Protein AF-S6D6X1-F1 (afdb_monomer)

pLDDT: mean 93.17, std 7.38, range [60.62, 98.38]

Solvent-accessible surface area (backbone atoms only — not comparable to full-atom values): 4750 Å² total; per-residue (Å²): 114,68,70,65,50,44,58,53,50,52,36,48,52,53,50,49,54,49,62,73,63,72,54,59,68,70,59,43,50,53,49,46,71,54,42,37,58,32,45,44,47,21,52,61,40,29,47,66,14,74,76,44,91,48,68,68,54,27,51,52,22,46,56,58,17,44,52,38,46,53,52,47,51,55,55,51,54,56,50,50,55,59,47,58,76,69,56,131

Structure (mmCIF, N/CA/C/O backbone):
data_AF-S6D6X1-F1
#
_entry.id   AF-S6D6X1-F1
#
loop_
_atom_site.group_PDB
_atom_site.id
_atom_site.type_symbol
_atom_site.label_atom_id
_atom_site.label_alt_id
_atom_site.label_comp_id
_atom_site.label_asym_id
_atom_site.label_entity_id
_atom_site.label_seq_id
_atom_site.pdbx_PDB_ins_code
_atom_site.Cartn_x
_atom_site.Cartn_y
_atom_site.Cartn_z
_atom_site.occupancy
_atom_site.B_iso_or_equiv
_atom_site.auth_seq_id
_atom_site.auth_comp_id
_atom_site.auth_asym_id
_atom_site.auth_atom_id
_atom_site.pdbx_PDB_model_num
ATOM 1 N N . TYR A 1 1 ? 10.074 -14.024 -9.211 1.00 76.06 1 TYR A N 1
ATOM 2 C CA . TYR A 1 1 ? 9.930 -14.622 -7.866 1.00 76.06 1 TYR A CA 1
ATOM 3 C C . TYR A 1 1 ? 9.728 -13.579 -6.764 1.00 76.06 1 TYR A C 1
ATOM 5 O O . TYR A 1 1 ? 8.735 -13.676 -6.065 1.00 76.06 1 TYR A O 1
ATOM 13 N N . ARG A 1 2 ? 10.557 -12.532 -6.653 1.00 91.44 2 ARG A N 1
ATOM 14 C CA . ARG A 1 2 ? 10.440 -11.491 -5.605 1.00 91.44 2 ARG A CA 1
ATOM 15 C C . ARG A 1 2 ? 9.104 -10.720 -5.551 1.00 91.44 2 ARG A C 1
ATOM 17 O O . ARG A 1 2 ? 8.524 -10.605 -4.485 1.00 91.44 2 ARG A O 1
ATOM 24 N N . 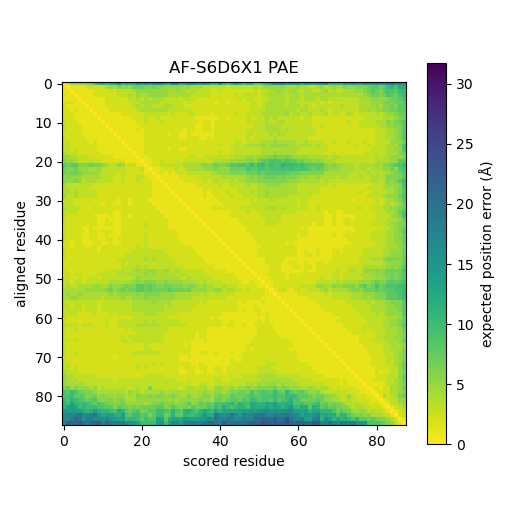TYR A 1 3 ? 8.571 -10.255 -6.684 1.00 93.44 3 TYR A N 1
ATOM 25 C CA . TYR A 1 3 ? 7.287 -9.525 -6.704 1.00 93.44 3 TYR A CA 1
ATOM 26 C C . TYR A 1 3 ? 6.079 -10.385 -6.306 1.00 93.44 3 TYR A C 1
ATOM 28 O O . TYR A 1 3 ? 5.102 -9.867 -5.777 1.00 93.44 3 TYR A O 1
ATOM 36 N N . VAL A 1 4 ? 6.151 -11.699 -6.543 1.00 91.56 4 VAL A N 1
ATOM 37 C CA . VAL A 1 4 ? 5.103 -12.644 -6.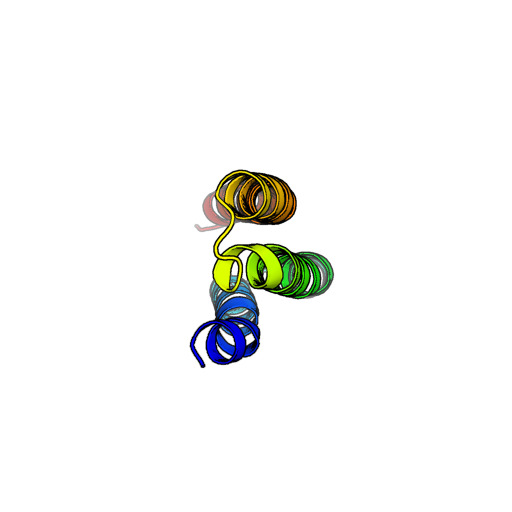127 1.00 91.56 4 VAL A CA 1
ATOM 38 C C . VAL A 1 4 ? 5.112 -12.800 -4.610 1.00 91.56 4 VAL A C 1
ATOM 40 O O . VAL A 1 4 ? 4.051 -12.782 -3.996 1.00 91.56 4 VAL A O 1
ATOM 43 N N . ASP A 1 5 ? 6.301 -12.887 -4.009 1.00 95.81 5 ASP A N 1
ATOM 44 C CA . ASP A 1 5 ? 6.451 -12.876 -2.553 1.00 95.81 5 ASP A CA 1
ATOM 45 C C . ASP A 1 5 ? 5.910 -11.571 -1.948 1.00 95.81 5 ASP A C 1
ATOM 47 O O . ASP A 1 5 ? 5.069 -11.608 -1.054 1.00 95.81 5 ASP A O 1
ATOM 51 N N . TRP A 1 6 ? 6.284 -10.418 -2.510 1.00 95.56 6 TRP A N 1
ATOM 52 C CA . TRP A 1 6 ? 5.813 -9.111 -2.038 1.00 95.56 6 TRP A CA 1
ATOM 53 C C . TRP A 1 6 ? 4.301 -8.924 -2.121 1.00 95.56 6 TRP A C 1
ATOM 55 O O . TRP A 1 6 ? 3.722 -8.262 -1.260 1.00 95.56 6 TRP A O 1
ATOM 65 N N . LEU A 1 7 ? 3.644 -9.522 -3.117 1.00 93.81 7 LEU A N 1
ATOM 66 C CA . LEU A 1 7 ? 2.188 -9.472 -3.233 1.00 93.81 7 LEU A CA 1
ATOM 67 C C . LEU A 1 7 ? 1.486 -10.159 -2.049 1.00 93.81 7 LEU A C 1
ATOM 69 O O . LEU A 1 7 ? 0.344 -9.825 -1.750 1.00 93.81 7 LEU A O 1
ATOM 73 N N . LEU A 1 8 ? 2.158 -11.090 -1.368 1.00 94.31 8 LEU A N 1
ATOM 74 C CA . LEU A 1 8 ? 1.645 -11.779 -0.185 1.00 94.31 8 LEU A CA 1
ATOM 75 C C . LEU A 1 8 ? 2.141 -11.125 1.109 1.00 94.31 8 LEU A C 1
ATOM 77 O O . LEU A 1 8 ? 1.347 -10.854 2.010 1.00 94.31 8 LEU A O 1
ATOM 81 N N . THR A 1 9 ? 3.443 -10.847 1.202 1.00 97.25 9 THR A N 1
ATOM 82 C CA . THR A 1 9 ? 4.078 -10.382 2.440 1.00 97.25 9 THR A CA 1
ATOM 83 C C . THR A 1 9 ? 3.746 -8.927 2.756 1.00 97.25 9 THR A C 1
ATOM 85 O O . THR A 1 9 ? 3.452 -8.619 3.906 1.00 97.25 9 THR A O 1
ATOM 88 N N . VAL A 1 10 ? 3.691 -8.025 1.769 1.00 97.12 10 VAL A N 1
ATOM 89 C CA . VAL A 1 10 ? 3.417 -6.599 2.031 1.00 97.12 10 VAL A CA 1
ATOM 90 C C . VAL A 1 10 ? 1.994 -6.367 2.564 1.00 97.12 10 VAL A C 1
ATOM 92 O O . VAL A 1 10 ? 1.856 -5.676 3.576 1.00 97.12 10 VAL A O 1
ATOM 95 N N . PRO A 1 11 ? 0.919 -6.933 1.975 1.00 95.56 11 PRO A N 1
ATOM 96 C CA . PRO A 1 11 ? -0.407 -6.848 2.582 1.00 95.56 11 PRO A CA 1
ATOM 97 C C . PRO A 1 11 ? -0.471 -7.456 3.983 1.00 95.56 11 PRO A C 1
ATOM 99 O O . PRO A 1 11 ? -1.120 -6.884 4.857 1.00 95.56 11 PRO A O 1
ATOM 102 N N . LEU A 1 12 ? 0.214 -8.582 4.205 1.00 97.06 12 LEU A N 1
ATOM 103 C CA . LEU A 1 12 ? 0.237 -9.246 5.505 1.00 97.06 12 LEU A CA 1
ATOM 104 C C . LEU A 1 12 ? 0.899 -8.368 6.573 1.00 97.06 12 LEU A C 1
ATOM 106 O O . LEU A 1 12 ? 0.320 -8.193 7.639 1.00 97.06 12 LEU A O 1
ATOM 110 N N . LEU A 1 13 ? 2.035 -7.739 6.257 1.00 96.81 13 LEU A N 1
ATOM 111 C CA . LEU A 1 13 ? 2.713 -6.796 7.150 1.00 96.81 13 LEU A CA 1
ATOM 112 C C . LEU A 1 13 ? 1.821 -5.598 7.505 1.00 96.81 13 LEU A C 1
ATOM 114 O O . LEU A 1 13 ? 1.801 -5.158 8.650 1.00 96.81 13 LEU A O 1
ATOM 118 N N . LEU A 1 14 ? 1.043 -5.074 6.551 1.00 95.69 14 LEU A N 1
ATOM 119 C CA . LEU A 1 14 ? 0.099 -3.984 6.830 1.00 95.69 14 LEU A CA 1
ATOM 120 C C . LEU A 1 14 ? -1.016 -4.426 7.783 1.00 95.69 14 LEU A C 1
ATOM 122 O O . LEU A 1 14 ? -1.364 -3.688 8.703 1.00 95.69 14 LEU A O 1
ATOM 126 N N . VAL A 1 15 ? -1.564 -5.626 7.581 1.00 95.50 15 VAL A N 1
ATOM 127 C CA . VAL A 1 15 ? -2.563 -6.208 8.488 1.00 95.50 15 VAL A CA 1
ATOM 128 C C . VAL A 1 15 ? -1.966 -6.433 9.879 1.00 95.50 15 VAL A C 1
ATOM 130 O O . VAL A 1 15 ? -2.617 -6.112 10.871 1.00 95.50 15 VAL A O 1
ATOM 133 N N . GLU A 1 16 ? -0.732 -6.930 9.956 1.00 95.62 16 GLU A N 1
ATOM 134 C CA . GLU A 1 16 ? -0.008 -7.160 11.207 1.00 95.62 16 GLU A CA 1
ATOM 135 C C . GLU A 1 16 ? 0.203 -5.858 11.987 1.00 95.62 16 GLU A C 1
ATOM 137 O O . GLU A 1 16 ? -0.169 -5.779 13.157 1.00 95.62 16 GLU A O 1
ATOM 142 N N . VAL A 1 17 ? 0.698 -4.803 11.334 1.00 92.50 17 VAL A N 1
ATOM 143 C CA . VAL A 1 17 ? 0.869 -3.485 11.964 1.00 92.50 17 VAL A CA 1
ATOM 144 C C . VAL A 1 17 ? -0.462 -2.971 12.516 1.00 92.50 17 VAL A C 1
ATOM 146 O O . VAL A 1 17 ? -0.529 -2.552 13.667 1.00 92.50 17 VAL A O 1
ATOM 149 N N . ILE A 1 18 ? -1.549 -3.052 11.742 1.00 92.56 18 ILE A N 1
ATOM 150 C CA . ILE A 1 18 ? -2.879 -2.612 12.197 1.00 92.56 18 ILE A CA 1
ATOM 151 C C . ILE A 1 18 ? -3.361 -3.439 13.399 1.00 92.56 18 ILE A C 1
ATOM 153 O O . ILE A 1 18 ? -3.982 -2.885 14.307 1.00 92.56 18 ILE A O 1
ATOM 157 N N . ALA A 1 19 ? -3.077 -4.743 13.422 1.00 91.81 19 ALA A N 1
ATOM 158 C CA . ALA A 1 19 ? -3.435 -5.616 14.535 1.00 91.81 19 ALA A CA 1
ATOM 159 C C . ALA A 1 19 ? -2.683 -5.248 15.827 1.00 91.81 19 ALA A C 1
ATOM 161 O O . ALA A 1 19 ? -3.281 -5.266 16.902 1.00 91.81 19 ALA A O 1
ATOM 162 N N . VAL A 1 20 ? -1.408 -4.856 15.725 1.00 91.69 20 VAL A N 1
ATOM 163 C CA . VAL A 1 20 ? -0.580 -4.440 16.873 1.00 91.69 20 VAL A CA 1
ATOM 164 C C . VAL A 1 20 ? -1.016 -3.087 17.449 1.00 91.69 20 VAL A C 1
ATOM 166 O O . VAL A 1 20 ? -0.906 -2.875 18.653 1.00 91.69 20 VAL A O 1
ATOM 169 N N . LEU A 1 21 ? -1.574 -2.186 16.634 1.00 87.31 21 LEU A N 1
ATOM 170 C CA . LEU A 1 21 ? -2.013 -0.852 17.077 1.00 87.31 21 LEU A CA 1
ATOM 171 C C . LEU A 1 21 ? -3.278 -0.845 17.957 1.00 87.31 21 LEU A C 1
ATOM 173 O O . LEU A 1 21 ? -3.718 0.231 18.360 1.00 87.31 21 LEU A O 1
ATOM 177 N N . ALA A 1 22 ? -3.871 -2.010 18.249 1.00 85.44 22 ALA A N 1
ATOM 178 C CA . ALA A 1 22 ? -5.022 -2.174 19.148 1.00 85.44 22 ALA A CA 1
ATOM 179 C C . ALA A 1 22 ? -6.185 -1.187 18.879 1.00 85.44 22 ALA A C 1
ATOM 181 O O . ALA A 1 22 ? -6.867 -0.723 19.795 1.00 85.44 22 ALA A O 1
ATOM 182 N N . LEU A 1 23 ? -6.413 -0.849 17.606 1.00 87.12 23 LEU A N 1
ATOM 183 C CA . LEU A 1 23 ? -7.422 0.129 17.201 1.00 87.12 23 LEU A CA 1
ATOM 184 C C . LEU A 1 23 ? -8.845 -0.424 17.368 1.00 87.12 23 LEU A C 1
ATOM 186 O O . LEU A 1 23 ? -9.088 -1.634 17.339 1.00 87.12 23 LEU A O 1
ATOM 190 N N . ALA A 1 24 ? -9.821 0.484 17.474 1.00 90.88 24 ALA A N 1
ATOM 191 C CA . ALA A 1 24 ? -11.230 0.113 17.427 1.00 90.88 24 ALA A CA 1
ATOM 192 C C . ALA A 1 24 ? -11.535 -0.662 16.134 1.00 90.88 24 ALA A C 1
ATOM 194 O O . ALA A 1 24 ? -11.093 -0.277 15.050 1.00 90.88 24 ALA A O 1
ATOM 195 N N . LYS A 1 25 ? -12.337 -1.727 16.242 1.00 90.19 25 LYS A N 1
ATOM 196 C CA . LYS A 1 25 ? -12.607 -2.680 15.151 1.00 90.19 25 LYS A CA 1
ATOM 197 C C . LYS A 1 25 ? -12.997 -2.015 13.825 1.00 90.19 25 LYS A C 1
ATOM 199 O O . LYS A 1 25 ? -12.513 -2.427 12.773 1.00 90.19 25 LYS A O 1
ATOM 204 N N . GLU A 1 26 ? -13.834 -0.980 13.873 1.00 92.31 26 GLU A N 1
ATOM 205 C CA . GLU A 1 26 ? -14.273 -0.248 12.677 1.00 92.31 26 GLU A CA 1
ATOM 206 C C . GLU A 1 26 ? -13.134 0.539 12.012 1.00 92.31 26 GLU A C 1
ATOM 208 O O . GLU A 1 26 ? -13.044 0.587 10.784 1.00 92.31 26 GLU A O 1
ATOM 213 N N . VAL A 1 27 ? -12.213 1.092 12.809 1.00 91.44 27 VAL A N 1
ATOM 214 C CA . VAL A 1 27 ? -11.017 1.783 12.308 1.00 91.44 27 VAL A CA 1
ATOM 215 C C . VAL A 1 27 ? -10.071 0.771 11.667 1.00 91.44 27 VAL A C 1
ATOM 217 O O . VAL A 1 27 ? -9.685 0.959 10.516 1.00 91.44 27 VAL A O 1
ATOM 220 N N . SER A 1 28 ? -9.775 -0.344 12.346 1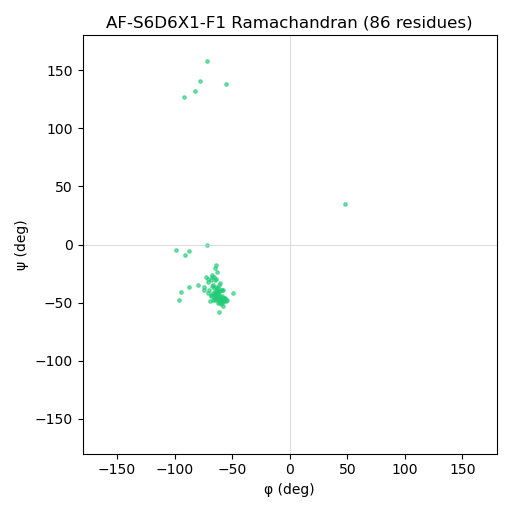.00 93.56 28 SER A N 1
ATOM 221 C CA . SER A 1 28 ? -8.932 -1.415 11.795 1.00 93.56 28 SER A CA 1
ATOM 222 C C . SER A 1 28 ? -9.479 -1.938 10.471 1.00 93.56 28 SER A C 1
ATOM 224 O O . SER A 1 28 ? -8.742 -2.057 9.494 1.00 93.56 28 SER A O 1
ATOM 226 N N . LYS A 1 29 ? -10.792 -2.197 10.405 1.00 95.31 29 LYS A N 1
ATOM 227 C CA . LYS A 1 29 ? -11.457 -2.657 9.182 1.00 95.31 29 LYS A CA 1
ATOM 228 C C . LYS A 1 29 ? -11.316 -1.634 8.055 1.00 95.31 29 LYS A C 1
ATOM 230 O O . LYS A 1 29 ? -10.925 -2.009 6.952 1.00 95.31 29 LYS A O 1
ATOM 235 N N . SER A 1 30 ? -11.581 -0.357 8.334 1.00 94.88 30 SER A N 1
ATOM 236 C CA . SER A 1 30 ? -11.415 0.731 7.363 1.00 94.88 30 SER A CA 1
ATOM 237 C C . SER A 1 30 ? -9.984 0.787 6.819 1.00 94.88 30 SER A C 1
ATOM 239 O O . SER A 1 30 ? -9.783 0.801 5.603 1.00 94.88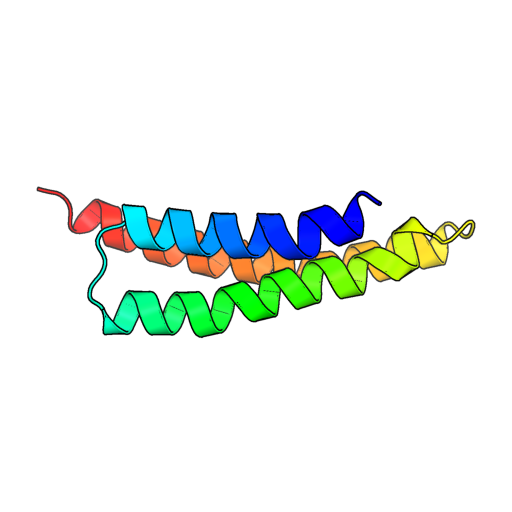 30 SER A O 1
ATOM 241 N N . LEU A 1 31 ? -8.976 0.712 7.692 1.00 95.56 31 LEU A N 1
ATOM 242 C CA . LEU A 1 31 ? -7.572 0.739 7.282 1.00 95.56 31 LEU A CA 1
ATOM 243 C C . LEU A 1 31 ? -7.186 -0.467 6.436 1.00 95.56 31 LEU A C 1
ATOM 245 O O . LEU A 1 31 ? -6.620 -0.277 5.364 1.00 95.56 31 LEU A O 1
ATOM 249 N N . ILE A 1 32 ? -7.553 -1.684 6.842 1.00 96.38 32 ILE A N 1
ATOM 250 C CA . ILE A 1 32 ? -7.271 -2.898 6.064 1.00 96.38 32 ILE A CA 1
ATOM 251 C C . ILE A 1 32 ? -7.894 -2.790 4.667 1.00 96.38 32 ILE A C 1
ATOM 253 O O . ILE A 1 32 ? -7.204 -3.004 3.671 1.00 96.38 32 ILE A O 1
ATOM 257 N N . THR A 1 33 ? -9.165 -2.378 4.568 1.00 96.56 33 THR A N 1
ATOM 258 C CA . THR A 1 33 ? -9.858 -2.247 3.271 1.00 96.56 33 THR A CA 1
ATOM 259 C C . THR A 1 33 ? -9.271 -1.175 2.353 1.00 96.56 33 THR A C 1
ATOM 261 O O . THR A 1 33 ? -9.479 -1.234 1.146 1.00 96.56 33 THR A O 1
ATOM 264 N N . ARG A 1 34 ? -8.519 -0.212 2.896 1.00 96.19 34 ARG A N 1
ATOM 265 C CA . ARG A 1 34 ? -7.848 0.842 2.124 1.00 96.19 34 ARG A CA 1
ATOM 266 C C . ARG A 1 34 ? -6.406 0.482 1.777 1.00 96.19 34 ARG A C 1
ATOM 268 O O . ARG A 1 34 ? -5.962 0.769 0.670 1.00 96.19 34 ARG A O 1
ATOM 275 N N . LEU A 1 35 ? -5.676 -0.108 2.720 1.00 97.38 35 LEU A N 1
ATOM 276 C CA . LEU A 1 35 ? -4.231 -0.308 2.637 1.00 97.38 35 LEU A CA 1
ATOM 277 C C . LEU A 1 35 ? -3.848 -1.606 1.924 1.00 97.38 35 LEU A C 1
ATOM 279 O O . LEU A 1 35 ? -2.889 -1.597 1.159 1.00 97.38 35 LEU A O 1
ATOM 283 N N . VAL A 1 36 ? -4.612 -2.690 2.100 1.00 97.12 36 VAL A N 1
ATOM 284 C CA . VAL A 1 36 ? -4.341 -3.969 1.415 1.00 97.12 36 VAL A CA 1
ATOM 285 C C . VAL A 1 36 ? -4.507 -3.853 -0.107 1.00 97.12 36 VAL A C 1
ATOM 287 O O . VAL A 1 36 ? -3.598 -4.254 -0.833 1.00 97.12 36 VAL A O 1
ATOM 290 N N . PRO A 1 37 ? -5.594 -3.262 -0.645 1.00 97.69 37 PRO A N 1
ATOM 291 C CA . PRO A 1 37 ? -5.693 -3.061 -2.089 1.00 97.69 37 PRO A CA 1
ATOM 292 C C . PRO A 1 37 ? -4.654 -2.067 -2.614 1.00 97.69 37 PRO A C 1
ATOM 294 O O . PRO A 1 37 ? -4.132 -2.254 -3.710 1.00 97.69 37 PRO A O 1
ATOM 297 N N . ALA A 1 38 ? -4.320 -1.029 -1.836 1.00 97.94 38 ALA A N 1
ATOM 298 C CA . ALA A 1 38 ? -3.297 -0.063 -2.223 1.00 97.94 38 ALA A CA 1
ATOM 299 C C . ALA A 1 38 ? -1.910 -0.712 -2.339 1.00 97.94 38 ALA A C 1
ATOM 301 O O . ALA A 1 38 ? -1.190 -0.427 -3.295 1.00 97.94 38 ALA A O 1
ATOM 302 N N . SER A 1 39 ? -1.539 -1.612 -1.422 1.00 97.69 39 SER A N 1
ATOM 303 C CA . SER A 1 39 ? -0.256 -2.314 -1.508 1.00 97.69 39 SER A CA 1
ATOM 304 C C . SER A 1 39 ? -0.229 -3.317 -2.654 1.00 97.69 39 SER A C 1
ATOM 306 O O . SER A 1 39 ? 0.756 -3.366 -3.386 1.00 97.69 39 SER A O 1
ATOM 308 N N . ALA A 1 40 ? -1.325 -4.041 -2.895 1.00 97.19 40 ALA A N 1
ATOM 309 C CA . ALA A 1 40 ? -1.444 -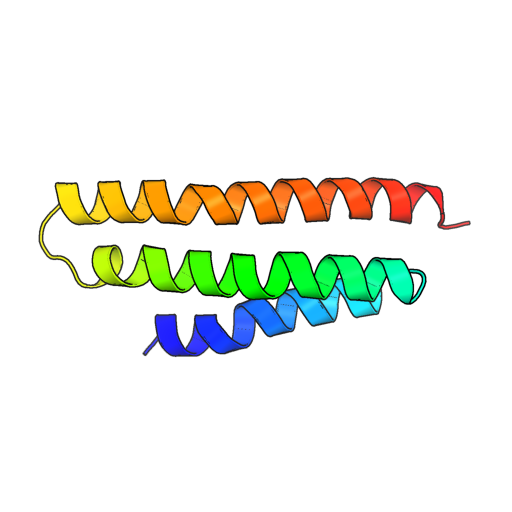4.893 -4.075 1.00 97.19 40 ALA A CA 1
ATOM 310 C C . ALA A 1 40 ? -1.293 -4.081 -5.377 1.00 97.19 40 ALA A C 1
ATOM 312 O O . ALA A 1 40 ? -0.543 -4.482 -6.266 1.00 97.19 40 ALA A O 1
ATOM 313 N N . ALA A 1 41 ? -1.932 -2.909 -5.466 1.00 97.88 41 ALA A N 1
ATOM 314 C CA . ALA A 1 41 ? -1.808 -2.007 -6.611 1.00 97.88 41 ALA A CA 1
ATOM 315 C C . ALA A 1 41 ? -0.376 -1.472 -6.784 1.00 97.88 41 ALA A C 1
ATOM 317 O O . ALA A 1 41 ? 0.131 -1.444 -7.901 1.00 97.88 41 ALA A O 1
ATOM 318 N N . MET A 1 42 ? 0.300 -1.099 -5.694 1.00 98.38 42 MET A N 1
ATOM 319 C CA . MET A 1 42 ? 1.699 -0.658 -5.704 1.00 98.38 42 MET A CA 1
ATOM 320 C C . MET A 1 42 ? 2.626 -1.720 -6.306 1.00 98.38 42 MET A C 1
ATOM 322 O O . MET A 1 42 ? 3.415 -1.410 -7.201 1.00 98.38 42 MET A O 1
ATOM 326 N N . ILE A 1 43 ? 2.503 -2.973 -5.859 1.00 97.62 43 ILE A N 1
ATOM 327 C CA . ILE A 1 43 ? 3.319 -4.087 -6.360 1.00 97.62 43 ILE A CA 1
ATOM 328 C C . ILE A 1 43 ? 2.964 -4.414 -7.816 1.00 97.62 43 ILE A C 1
ATOM 330 O O . ILE A 1 43 ? 3.861 -4.573 -8.644 1.00 97.62 43 ILE A O 1
ATOM 334 N N . ALA A 1 44 ? 1.671 -4.454 -8.156 1.00 96.19 44 ALA A N 1
ATOM 335 C CA . ALA A 1 44 ? 1.215 -4.728 -9.517 1.00 96.19 44 ALA A CA 1
ATOM 336 C C . ALA A 1 44 ? 1.696 -3.669 -10.522 1.00 96.19 44 ALA A C 1
ATOM 338 O O . ALA A 1 44 ? 2.129 -4.021 -11.615 1.00 96.19 44 ALA A O 1
ATOM 339 N N . LEU A 1 45 ? 1.674 -2.385 -10.147 1.00 97.06 45 LEU A N 1
ATOM 340 C CA . LEU A 1 45 ? 2.175 -1.290 -10.982 1.00 97.06 45 LEU A CA 1
ATOM 341 C C . LEU A 1 45 ? 3.702 -1.293 -11.109 1.00 97.06 45 LEU A C 1
ATOM 343 O O . LEU A 1 45 ? 4.211 -0.901 -12.151 1.00 97.06 45 LEU A O 1
ATOM 347 N N . GLY A 1 46 ? 4.441 -1.733 -10.089 1.00 97.12 46 GLY A N 1
ATOM 348 C CA . GLY A 1 46 ? 5.906 -1.805 -10.161 1.00 97.12 46 GLY A CA 1
ATOM 349 C C . GLY A 1 46 ? 6.418 -2.944 -11.050 1.00 97.12 46 GLY A C 1
ATOM 350 O O . GLY A 1 46 ? 7.491 -2.834 -11.644 1.00 97.12 46 GLY A O 1
ATOM 351 N N . TYR A 1 47 ? 5.644 -4.026 -11.185 1.00 96.62 47 TYR A N 1
ATOM 352 C CA . TYR A 1 47 ? 6.097 -5.249 -11.852 1.00 96.62 47 TYR A CA 1
ATOM 353 C C . TYR A 1 47 ? 6.476 -5.073 -13.336 1.00 96.62 47 TYR A C 1
ATOM 355 O O . TYR A 1 47 ? 7.537 -5.566 -13.719 1.00 96.62 47 TYR A O 1
ATOM 363 N N . PRO A 1 48 ? 5.704 -4.353 -14.180 1.00 96.69 48 PRO A N 1
ATOM 364 C CA . PRO A 1 48 ? 6.101 -4.097 -15.565 1.00 96.69 48 PRO A CA 1
ATOM 365 C C . PRO A 1 48 ? 7.413 -3.313 -15.686 1.00 96.69 48 PRO A C 1
ATOM 367 O O . PRO A 1 48 ? 8.200 -3.579 -16.590 1.00 96.69 48 PRO A O 1
ATOM 370 N N . GLY A 1 49 ? 7.666 -2.379 -14.762 1.00 96.94 49 GLY A N 1
ATOM 371 C CA . GLY A 1 49 ? 8.929 -1.648 -14.696 1.00 96.94 49 GLY A CA 1
ATOM 372 C C . GLY A 1 49 ? 10.103 -2.576 -14.392 1.00 96.94 49 GLY A C 1
ATOM 373 O O . GLY A 1 49 ? 11.096 -2.548 -15.105 1.00 96.94 49 GLY A O 1
ATOM 374 N N . GLU A 1 50 ? 9.964 -3.453 -13.397 1.00 95.06 50 GLU A N 1
ATOM 375 C CA . GLU A 1 50 ? 11.010 -4.402 -12.979 1.00 95.06 50 GLU A CA 1
ATOM 376 C C . GLU A 1 50 ? 11.481 -5.336 -14.104 1.00 95.06 50 GLU A C 1
ATOM 378 O O . GLU A 1 50 ? 12.666 -5.648 -14.189 1.00 95.06 50 GLU A O 1
ATOM 383 N N . ILE A 1 51 ? 10.563 -5.812 -14.949 1.00 96.12 51 ILE A N 1
ATOM 384 C CA . ILE A 1 51 ? 10.900 -6.753 -16.029 1.00 96.12 51 ILE A CA 1
ATOM 385 C C . ILE A 1 51 ? 11.333 -6.058 -17.327 1.00 96.12 51 ILE A C 1
ATOM 387 O O . ILE A 1 51 ? 11.718 -6.734 -18.281 1.00 96.12 51 ILE A O 1
ATOM 391 N N . SER A 1 52 ? 11.246 -4.728 -17.388 1.00 96.44 52 SER A N 1
ATOM 392 C CA . SER A 1 52 ? 11.611 -3.950 -18.569 1.00 96.44 52 SER A CA 1
ATOM 393 C C . SER A 1 52 ? 13.127 -3.789 -18.686 1.00 96.44 52 SER A C 1
ATOM 395 O O . SER A 1 52 ? 13.812 -3.514 -17.704 1.00 96.44 52 SER A O 1
ATOM 397 N N . SER A 1 53 ? 13.652 -3.870 -19.910 1.00 96.69 53 SER A N 1
ATOM 398 C CA . SER A 1 53 ? 15.028 -3.473 -20.245 1.00 96.69 53 SER A CA 1
ATOM 399 C C . SER A 1 53 ? 15.149 -2.007 -20.682 1.00 96.69 53 SER A C 1
ATOM 401 O O . SER A 1 53 ? 16.257 -1.516 -20.872 1.00 96.69 53 SER A O 1
ATOM 403 N N . ASP A 1 54 ? 14.023 -1.316 -20.883 1.00 97.62 54 ASP A N 1
ATOM 404 C CA . ASP A 1 54 ? 13.971 0.098 -21.256 1.00 97.62 54 ASP A CA 1
ATOM 405 C C . ASP A 1 54 ? 13.891 0.999 -20.016 1.00 97.62 54 ASP A C 1
ATOM 407 O O . ASP A 1 54 ? 12.992 0.854 -19.178 1.00 97.62 54 ASP A O 1
ATOM 411 N N . GLN A 1 55 ? 14.813 1.963 -19.936 1.00 96.81 55 GLN A N 1
ATOM 412 C CA . GLN A 1 55 ? 14.952 2.881 -18.805 1.00 96.81 55 GLN A CA 1
ATOM 413 C C . GLN A 1 55 ? 13.722 3.779 -18.627 1.00 96.81 55 GLN A C 1
ATOM 415 O O . GLN A 1 55 ? 13.312 4.039 -17.495 1.00 96.81 55 GLN A O 1
ATOM 420 N N . ASN A 1 56 ? 13.112 4.248 -19.719 1.00 97.62 56 ASN A N 1
ATOM 421 C CA . ASN A 1 56 ? 11.944 5.127 -19.636 1.00 97.62 56 ASN A CA 1
ATOM 422 C C . ASN A 1 56 ? 10.741 4.386 -19.046 1.00 97.62 56 ASN A C 1
ATOM 424 O O . ASN A 1 56 ? 10.045 4.913 -18.180 1.00 97.62 56 ASN A O 1
ATOM 428 N N . THR A 1 57 ? 10.539 3.138 -19.462 1.00 97.06 57 THR A N 1
ATOM 429 C CA . THR A 1 57 ? 9.498 2.249 -18.944 1.00 97.06 57 THR A CA 1
ATOM 430 C C . THR A 1 57 ? 9.724 1.933 -17.464 1.00 97.06 57 THR A C 1
ATOM 432 O O . THR A 1 57 ? 8.783 2.020 -16.674 1.00 97.06 57 THR A O 1
ATOM 435 N N . GLN A 1 58 ? 10.967 1.644 -17.057 1.00 97.75 58 GLN A N 1
ATOM 436 C CA . GLN A 1 58 ? 11.321 1.451 -15.644 1.00 97.75 58 GLN A CA 1
ATOM 437 C C . GLN A 1 58 ? 10.952 2.675 -14.793 1.00 97.75 58 GLN A C 1
ATOM 439 O O . GLN A 1 58 ? 10.303 2.537 -13.756 1.00 97.75 58 GLN A O 1
ATOM 444 N N . VAL A 1 59 ? 11.321 3.877 -15.249 1.00 98.00 59 VAL A N 1
ATOM 445 C CA . VAL A 1 59 ? 11.032 5.133 -14.538 1.00 98.00 59 VAL A CA 1
ATOM 446 C C . VAL A 1 59 ? 9.532 5.401 -14.482 1.00 98.00 59 VAL A C 1
ATOM 448 O O . VAL A 1 59 ? 9.016 5.716 -13.412 1.00 98.00 59 VAL A O 1
ATOM 451 N N . LEU A 1 60 ? 8.815 5.241 -15.596 1.00 98.12 60 LEU A N 1
ATOM 452 C CA . LEU A 1 60 ? 7.374 5.476 -15.661 1.00 98.12 60 LEU A CA 1
ATOM 453 C C . LEU A 1 60 ? 6.620 4.598 -14.657 1.00 98.12 60 LEU A C 1
ATOM 455 O O . LEU A 1 60 ? 5.870 5.114 -13.829 1.00 98.12 60 LEU A O 1
ATOM 459 N N . TYR A 1 61 ? 6.843 3.284 -14.689 1.00 98.25 61 TYR A N 1
ATOM 460 C CA . TYR A 1 61 ? 6.183 2.364 -13.764 1.00 98.25 61 TYR A CA 1
ATOM 461 C C . TYR A 1 61 ? 6.658 2.544 -12.316 1.00 98.25 61 TYR A C 1
ATOM 463 O O . TYR A 1 61 ? 5.854 2.402 -11.394 1.00 98.25 61 TYR A O 1
ATOM 471 N N . GLY A 1 62 ? 7.914 2.951 -12.098 1.00 97.75 62 GLY A N 1
ATOM 472 C CA . GLY A 1 62 ? 8.411 3.348 -10.779 1.00 97.75 62 GLY A CA 1
ATOM 473 C C . GLY A 1 62 ? 7.665 4.558 -10.204 1.00 97.75 62 GLY A C 1
ATOM 474 O O . GLY A 1 62 ? 7.212 4.526 -9.058 1.00 97.75 62 GLY A O 1
ATOM 475 N N . VAL A 1 63 ? 7.451 5.603 -11.008 1.00 98.25 63 VAL A N 1
ATOM 476 C CA . VAL A 1 63 ? 6.669 6.785 -10.607 1.00 98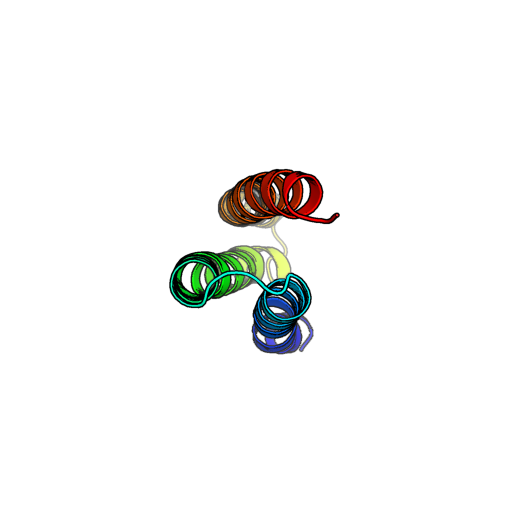.25 63 VAL A CA 1
ATOM 477 C C . VAL A 1 63 ? 5.208 6.410 -10.354 1.00 98.25 63 VAL A C 1
ATOM 479 O O . VAL A 1 63 ? 4.648 6.798 -9.331 1.00 98.25 63 VAL A O 1
ATOM 482 N N . LEU A 1 64 ? 4.599 5.603 -11.228 1.00 98.31 64 LEU A N 1
ATOM 483 C CA . LEU A 1 64 ? 3.218 5.143 -11.049 1.00 98.31 64 LEU A CA 1
ATOM 484 C C . LEU A 1 64 ? 3.042 4.304 -9.776 1.00 98.31 64 LEU A C 1
ATOM 486 O O . LEU A 1 64 ? 2.067 4.499 -9.055 1.00 98.31 64 LEU A O 1
ATOM 490 N N . SER A 1 65 ? 3.991 3.418 -9.464 1.00 98.31 65 SER A N 1
ATOM 491 C CA . SER A 1 65 ? 4.001 2.617 -8.231 1.00 98.31 65 SER A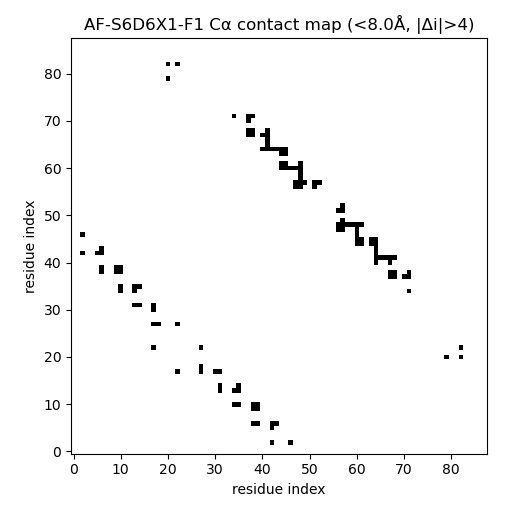 CA 1
ATOM 492 C C . SER A 1 65 ? 4.231 3.475 -6.976 1.00 98.31 65 SER A C 1
ATOM 494 O O . SER A 1 65 ? 3.710 3.176 -5.901 1.00 98.31 65 SER A O 1
ATOM 496 N N . THR A 1 66 ? 4.921 4.610 -7.108 1.00 98.38 66 THR A N 1
ATOM 497 C CA . THR A 1 66 ? 5.164 5.540 -5.993 1.00 98.38 66 THR A CA 1
ATOM 498 C C . THR A 1 66 ? 3.879 6.226 -5.504 1.00 98.38 66 THR A C 1
ATOM 50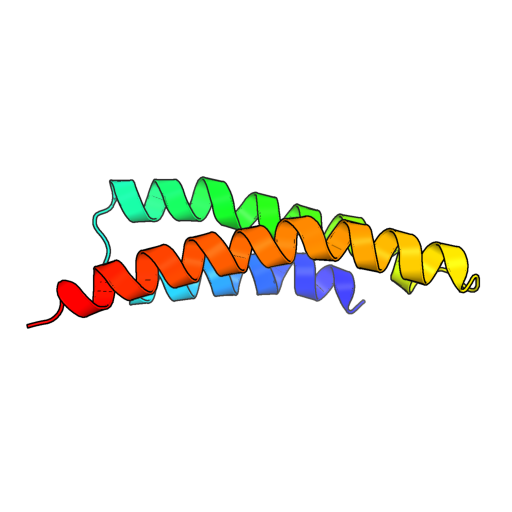0 O O . THR A 1 66 ? 3.771 6.573 -4.329 1.00 98.38 66 THR A O 1
ATOM 503 N N . ILE A 1 67 ? 2.863 6.382 -6.357 1.00 98.38 67 ILE A N 1
ATOM 504 C CA . ILE A 1 67 ? 1.584 7.016 -5.989 1.00 98.38 67 ILE A CA 1
ATOM 505 C C . ILE A 1 67 ? 0.854 6.241 -4.870 1.00 98.38 67 ILE A C 1
ATOM 507 O O . ILE A 1 67 ? 0.611 6.825 -3.808 1.00 98.38 67 ILE A O 1
ATOM 511 N N . PRO A 1 68 ? 0.512 4.944 -5.033 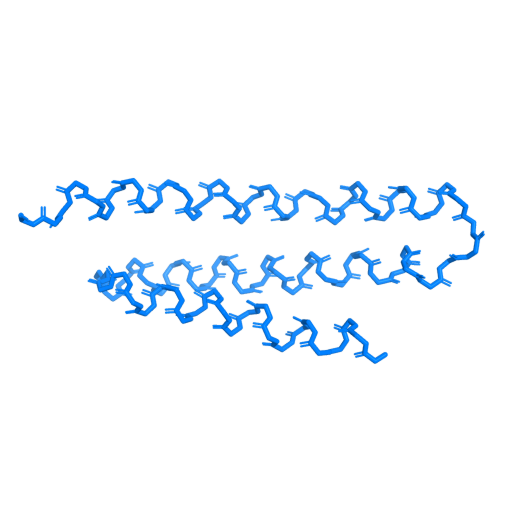1.00 98.06 68 PRO A N 1
ATOM 512 C CA . PRO A 1 68 ? -0.092 4.170 -3.953 1.00 98.06 68 PRO A CA 1
ATOM 513 C C . PRO A 1 68 ? 0.850 4.006 -2.753 1.00 98.06 68 PRO A C 1
ATOM 515 O O . PRO A 1 68 ? 0.364 3.965 -1.625 1.00 98.06 68 PRO A O 1
ATOM 518 N N . PHE A 1 69 ? 2.173 3.984 -2.957 1.00 98.06 69 PHE A N 1
ATOM 519 C CA . PHE A 1 69 ? 3.141 3.963 -1.856 1.00 98.06 69 PHE A CA 1
ATOM 520 C C . PHE A 1 69 ? 3.012 5.195 -0.947 1.00 98.06 69 PHE A C 1
ATOM 522 O O . PHE A 1 69 ? 2.832 5.054 0.262 1.00 98.06 69 PHE A O 1
ATOM 529 N N . ILE A 1 70 ? 3.017 6.404 -1.518 1.00 98.38 70 ILE A N 1
ATOM 530 C CA . ILE A 1 70 ? 2.843 7.650 -0.755 1.00 98.38 70 ILE A CA 1
ATOM 531 C C . ILE A 1 70 ? 1.483 7.673 -0.049 1.00 98.38 70 ILE A C 1
ATOM 533 O O . ILE A 1 70 ? 1.400 8.088 1.106 1.00 98.38 70 ILE A O 1
ATOM 537 N N . TYR A 1 71 ? 0.423 7.195 -0.704 1.00 97.88 71 TYR A N 1
ATOM 538 C CA . TYR A 1 71 ? -0.894 7.082 -0.078 1.00 97.88 71 TYR A CA 1
ATOM 539 C C . TYR A 1 71 ? -0.880 6.161 1.153 1.00 97.88 71 TYR A C 1
ATOM 541 O O . TYR A 1 71 ? -1.429 6.528 2.194 1.00 97.88 71 TYR A O 1
ATOM 549 N N . ILE A 1 72 ? -0.226 4.996 1.064 1.00 97.12 72 ILE A N 1
ATOM 550 C CA . ILE A 1 72 ? -0.066 4.072 2.197 1.00 97.12 72 ILE A CA 1
ATOM 551 C C . ILE A 1 72 ? 0.657 4.768 3.350 1.00 97.12 72 ILE A C 1
ATOM 553 O O . ILE A 1 72 ? 0.162 4.734 4.477 1.00 97.12 72 ILE A O 1
ATOM 557 N N . LEU A 1 73 ? 1.782 5.440 3.071 1.00 96.19 73 LEU A N 1
ATOM 558 C CA . LEU A 1 73 ? 2.537 6.176 4.086 1.00 96.19 73 LEU A CA 1
ATOM 559 C C . LEU A 1 73 ? 1.671 7.249 4.749 1.00 96.19 73 LEU A C 1
ATOM 561 O O . LEU A 1 73 ? 1.574 7.288 5.972 1.00 96.19 73 LEU A O 1
ATOM 565 N N . TYR A 1 74 ? 0.992 8.078 3.958 1.00 96.62 74 TYR A N 1
ATOM 566 C CA . TYR A 1 74 ? 0.123 9.137 4.468 1.00 96.62 74 TYR A CA 1
ATOM 567 C C . TYR A 1 74 ? -0.939 8.600 5.439 1.00 96.62 74 TYR A C 1
ATOM 569 O O . TYR A 1 74 ? -1.111 9.134 6.536 1.00 96.62 74 TYR A O 1
ATOM 577 N N . VAL A 1 75 ? -1.632 7.522 5.064 1.00 95.12 75 VAL A N 1
ATOM 578 C CA . VAL A 1 75 ? -2.688 6.928 5.895 1.00 95.12 75 VAL A CA 1
ATOM 579 C C . VAL A 1 75 ? -2.112 6.289 7.159 1.00 95.12 75 VAL A C 1
ATOM 581 O O . VAL A 1 75 ? -2.655 6.508 8.241 1.00 95.12 75 VAL A O 1
ATOM 584 N N . LEU A 1 76 ? -1.013 5.537 7.046 1.00 92.19 76 LEU A N 1
ATOM 585 C CA . LEU A 1 76 ? -0.370 4.897 8.195 1.00 92.19 76 LEU A CA 1
ATOM 586 C C . LEU A 1 76 ? 0.142 5.922 9.206 1.00 92.19 76 LEU A C 1
ATOM 588 O O . LEU A 1 76 ? -0.179 5.812 10.384 1.00 92.19 76 LEU A O 1
ATOM 592 N N . PHE A 1 77 ? 0.892 6.935 8.766 1.00 90.81 77 PHE A N 1
ATOM 593 C CA . PHE A 1 77 ? 1.420 7.965 9.666 1.00 90.81 77 PHE A CA 1
ATOM 594 C C . PHE A 1 77 ? 0.304 8.783 10.323 1.00 90.81 77 PHE A C 1
ATOM 596 O O . PHE A 1 77 ? 0.409 9.116 11.504 1.00 90.81 77 PHE A O 1
ATOM 603 N N . SER A 1 78 ? -0.788 9.060 9.600 1.00 90.38 78 SER A N 1
ATOM 604 C CA . SER A 1 78 ? -1.950 9.747 10.172 1.00 90.38 78 SER A CA 1
ATOM 605 C C . SER A 1 78 ? -2.597 8.950 11.308 1.00 90.38 78 SER A C 1
ATOM 607 O O . SER A 1 78 ? -2.971 9.534 12.324 1.00 90.38 78 SER A O 1
ATOM 609 N N . GLU A 1 79 ? -2.722 7.629 11.173 1.00 88.56 79 GLU A N 1
ATOM 610 C CA . GLU A 1 79 ? -3.307 6.790 12.226 1.00 88.56 79 GLU A CA 1
ATOM 611 C C . GLU A 1 79 ? -2.330 6.466 13.352 1.00 88.56 79 GLU A C 1
ATOM 613 O O . GLU A 1 79 ? -2.735 6.451 14.513 1.00 88.56 79 GLU A O 1
ATOM 618 N N . LEU A 1 80 ? -1.042 6.288 13.046 1.00 86.00 80 LEU A N 1
ATOM 619 C CA . LEU A 1 80 ? 0.001 6.137 14.058 1.00 86.00 80 LEU A CA 1
ATOM 620 C C . LEU A 1 80 ? 0.026 7.346 14.997 1.00 86.00 80 LEU A C 1
ATOM 622 O O . LEU A 1 80 ? -0.020 7.157 16.210 1.00 86.00 80 LEU A O 1
ATOM 626 N N . GLY A 1 81 ? -0.011 8.570 14.456 1.00 84.44 81 GLY A N 1
ATOM 627 C CA . GLY A 1 81 ? -0.090 9.795 15.259 1.00 84.44 81 GLY A CA 1
ATOM 628 C C . GLY A 1 81 ? -1.288 9.800 16.215 1.00 84.44 81 GLY A C 1
ATOM 629 O O . GLY A 1 81 ? -1.119 9.987 17.416 1.00 84.44 81 GLY A O 1
ATOM 630 N N . LYS A 1 82 ? -2.485 9.473 15.713 1.00 84.50 82 LYS A N 1
ATOM 631 C CA . LYS A 1 82 ? -3.702 9.371 16.542 1.00 84.50 82 LYS A CA 1
ATOM 632 C C . LYS A 1 82 ? -3.640 8.239 17.569 1.00 84.50 82 LYS A C 1
ATOM 634 O O . LYS A 1 82 ? -4.308 8.309 18.595 1.00 84.50 82 LYS A O 1
ATOM 639 N N . SER A 1 83 ? -2.929 7.151 17.270 1.00 77.69 83 SER A N 1
ATOM 640 C CA . SER A 1 83 ? -2.795 6.015 18.186 1.00 77.69 83 SER A CA 1
ATOM 641 C C . SER A 1 83 ? -1.856 6.328 19.350 1.00 77.69 83 SER A C 1
ATOM 643 O O . SER A 1 83 ? -2.148 5.923 20.470 1.00 77.69 83 SER A O 1
ATOM 645 N N . LEU A 1 84 ? -0.786 7.095 19.109 1.00 77.75 84 LEU A N 1
ATOM 646 C CA . LEU A 1 84 ? 0.153 7.533 20.144 1.00 77.75 84 LEU A CA 1
ATOM 647 C C . LEU A 1 84 ? -0.523 8.457 21.160 1.00 77.75 84 LEU A C 1
ATOM 649 O O . LEU A 1 84 ? -0.334 8.283 22.355 1.00 77.75 84 LEU A O 1
ATOM 653 N N . GLU A 1 85 ? -1.385 9.369 20.704 1.00 76.44 85 GLU A N 1
ATOM 654 C CA . GLU A 1 85 ? -2.184 10.240 21.585 1.00 76.44 85 GLU A CA 1
ATOM 655 C C . GLU A 1 85 ? -3.189 9.476 22.467 1.00 76.44 85 GLU A C 1
ATOM 657 O O . GLU A 1 85 ? -3.704 10.024 23.439 1.00 76.44 85 GLU A O 1
ATOM 662 N N . ARG A 1 86 ? -3.506 8.223 22.120 1.00 69.56 86 ARG A N 1
ATOM 663 C CA . ARG A 1 86 ? -4.462 7.372 22.845 1.00 69.56 86 ARG A CA 1
ATOM 664 C C . ARG A 1 86 ? -3.791 6.388 23.804 1.00 69.56 86 ARG A C 1
ATOM 666 O O . ARG A 1 86 ? -4.509 5.666 24.496 1.00 69.56 86 ARG A O 1
ATOM 673 N N . GLN A 1 87 ? -2.460 6.326 23.831 1.00 64.25 87 GLN A N 1
ATOM 674 C CA . GLN A 1 87 ? -1.726 5.506 24.794 1.00 64.25 87 GLN A CA 1
ATOM 675 C C . GLN A 1 87 ? -1.599 6.277 26.126 1.00 64.25 87 GLN A C 1
ATOM 677 O O . GLN A 1 87 ? -1.293 7.469 26.084 1.00 64.25 87 GLN A O 1
ATOM 682 N N . PRO A 1 88 ? -1.904 5.648 27.281 1.00 60.62 88 PRO A N 1
ATOM 683 C CA . PRO A 1 88 ? -1.805 6.278 28.600 1.00 60.62 88 PRO A CA 1
ATOM 684 C C . PRO A 1 88 ? -0.363 6.551 29.042 1.00 60.62 88 PRO A C 1
ATOM 686 O O . PRO A 1 88 ? 0.553 5.831 28.580 1.00 60.62 88 PRO A O 1
#

Mean predicted aligned error: 3.49 Å

Secondary structure (DSSP, 8-state):
-HHHHHHHHHHHHHHHHHHHTT--HHHHHHHHHHHHHHHHHHHHHHHHHHT-S-HHHHHHHHHHHHHHHHHHHHHHHHHHHHHHTT--

Nearest PDB structures (foldseek):
  6nwd-assembly1_A-2  TM=9.772E-01  e=1.623E-06  Gloeobacter violaceus PCC 7421
  5azd-assembly1_A  TM=9.322E-01  e=4.102E-06  Thermus thermophilus JL-18
  6kfq-assembly1_A  TM=8.376E-01  e=7.285E-03  Rubrobacter xylanophilus DSM 9941
  4tl3-assembly1_A  TM=8.037E-01  e=9.924E-03  Nostoc sp. PCC 7120 = FACHB-418
  1xio-assembly1_A  TM=8.024E-01  e=1.056E-02  Nostoc sp. PCC 7120 = FACHB-418

Foldseek 3Di:
DVLVVQLPVVLVVQLVVLVVLPDDPVVSVVLSVLLNVLSNQLSVLQVQLVPDPDPVSVVVSNVVSVVSVVVNVVVVVVVVVVSVVVDD

Sequence (88 aa):
YRYVDWLLTVPLLLVEVIAVLALAKEVSKSLITRLVPASAAMIALGYPGEISSDQNTQVLYGVLSTIPFIYILYVLFSELGKSLERQP

Radius of gyration: 15.07 Å; Cα contacts (8 Å, |Δi|>4): 66; chains: 1; bounding box: 29×25×50 Å